Protein AF-A0A2E1V292-F1 (afdb_monomer_lite)

Secondary structure (DSSP, 8-state):
--SHHHHHHHHHHHTSS----S--S--S-HHHHHHHHHHHHHHHHHHHHHHTT-HHHHHHHHHHHHHHHHHHHHHHHHHHHS---S-HHHHHHSEEEETTEEEEHHHHHHHHHS--

pLDDT: mean 70.85, std 15.59, range [40.78, 92.31]

Radius of gyration: 21.97 Å; chains: 1; bounding box: 38×44×69 Å

Foldseek 3Di:
DPVVVVVVVVVVVVVPPPPPPPPPPVLQQLVLLVVLVVVVVVVLVVQCVVCVVPPVSNVVSVVVVVVVCVVSVVSNVVNVPRPDDDDPVCSQQDFDQDPVGTDGSVVVSCVSPDDD

Structure (mmCIF, N/CA/C/O backbone):
data_AF-A0A2E1V292-F1
#
_entry.id   AF-A0A2E1V292-F1
#
loop_
_atom_site.group_PDB
_atom_site.id
_atom_site.type_symbol
_atom_site.label_atom_id
_atom_site.label_alt_id
_atom_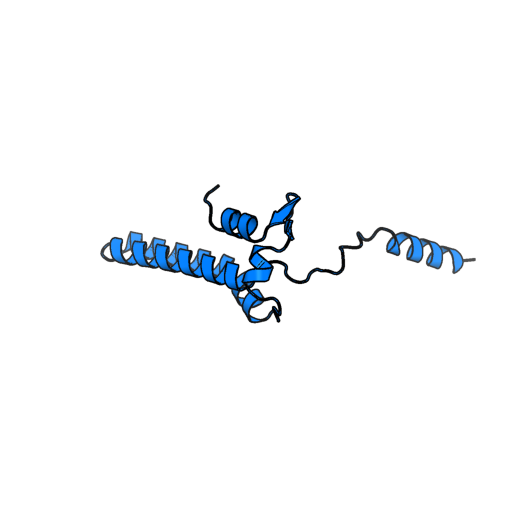site.label_comp_id
_atom_site.label_asym_id
_atom_site.label_entity_id
_atom_site.label_seq_id
_atom_site.pdbx_PDB_ins_code
_atom_site.Cartn_x
_atom_site.Cartn_y
_atom_site.Cartn_z
_atom_site.occupancy
_atom_site.B_iso_or_equiv
_atom_site.auth_seq_id
_atom_site.auth_comp_id
_atom_site.auth_asym_id
_atom_site.auth_atom_id
_atom_site.pdbx_PDB_model_num
ATOM 1 N N . MET A 1 1 ? 4.015 32.864 -51.252 1.00 48.84 1 MET A N 1
ATOM 2 C CA . MET A 1 1 ? 4.832 33.190 -50.058 1.00 48.84 1 MET A CA 1
ATOM 3 C C . MET A 1 1 ? 4.089 32.946 -48.726 1.00 48.84 1 MET A C 1
ATOM 5 O O . MET A 1 1 ? 4.303 33.666 -47.767 1.00 48.84 1 MET A O 1
ATOM 9 N N . LYS A 1 2 ? 3.207 31.932 -48.635 1.00 44.62 2 LYS A N 1
ATOM 10 C CA . LYS A 1 2 ? 2.476 31.558 -47.396 1.00 44.62 2 LYS A CA 1
ATOM 11 C C . LYS A 1 2 ? 2.778 30.127 -46.917 1.00 44.62 2 LYS A C 1
ATOM 13 O O . LYS A 1 2 ? 2.414 29.770 -45.806 1.00 44.62 2 LYS A O 1
ATOM 18 N N . TYR A 1 3 ? 3.460 29.329 -47.743 1.00 40.78 3 TYR A N 1
ATOM 19 C CA . TYR A 1 3 ? 3.742 27.917 -47.471 1.00 40.78 3 TYR A CA 1
ATOM 20 C C . TYR A 1 3 ? 5.040 27.707 -46.670 1.00 40.78 3 TYR A C 1
ATOM 22 O O . TYR A 1 3 ? 5.058 26.882 -45.768 1.00 40.78 3 TYR A O 1
ATOM 30 N N . ILE A 1 4 ? 6.073 28.534 -46.884 1.00 50.31 4 ILE A N 1
ATOM 31 C CA . ILE A 1 4 ? 7.367 28.420 -46.176 1.00 50.31 4 ILE A CA 1
ATOM 32 C C . ILE A 1 4 ? 7.254 28.783 -44.679 1.00 50.31 4 ILE A C 1
ATOM 34 O O . ILE A 1 4 ? 7.930 28.198 -43.840 1.00 50.31 4 ILE A O 1
ATOM 38 N N . LEU A 1 5 ? 6.356 29.710 -44.314 1.00 52.00 5 LEU A N 1
ATOM 39 C CA . LEU A 1 5 ? 6.150 30.104 -42.911 1.00 52.00 5 LEU A CA 1
ATOM 40 C C . LEU A 1 5 ? 5.373 29.058 -42.100 1.00 52.00 5 LEU A C 1
ATOM 42 O O . LEU A 1 5 ? 5.539 28.983 -40.887 1.00 52.00 5 LEU A O 1
ATOM 46 N N . LYS A 1 6 ? 4.544 28.233 -42.751 1.00 48.22 6 LYS A N 1
ATOM 47 C CA . LYS A 1 6 ? 3.789 27.178 -42.063 1.00 48.22 6 LYS A CA 1
ATOM 48 C C . LYS A 1 6 ? 4.700 26.001 -41.703 1.00 48.22 6 LYS A C 1
ATOM 50 O O . LYS A 1 6 ? 4.578 25.455 -40.613 1.00 48.22 6 LYS A O 1
ATOM 55 N N . GLU A 1 7 ? 5.655 25.686 -42.575 1.00 48.97 7 GLU A N 1
ATOM 56 C CA . GLU A 1 7 ? 6.672 24.646 -42.366 1.00 48.97 7 GLU A CA 1
ATOM 57 C C . GLU A 1 7 ? 7.643 25.025 -41.234 1.00 48.97 7 GLU A C 1
ATOM 59 O O . GLU A 1 7 ? 7.924 24.203 -40.366 1.00 48.97 7 GLU A O 1
ATOM 64 N N . GLY A 1 8 ? 8.086 26.289 -41.174 1.00 49.81 8 GLY A N 1
ATOM 65 C CA . GLY A 1 8 ? 8.991 26.775 -40.123 1.00 49.81 8 GLY A CA 1
ATOM 66 C C . GLY A 1 8 ? 8.363 26.809 -38.724 1.00 49.81 8 GLY A C 1
ATOM 67 O O . GLY A 1 8 ? 9.021 26.463 -37.745 1.00 49.81 8 GLY A O 1
ATOM 68 N N . VAL A 1 9 ? 7.073 27.151 -38.619 1.00 53.44 9 VAL A N 1
ATOM 69 C CA . VAL A 1 9 ? 6.339 27.124 -37.340 1.00 53.44 9 VAL A CA 1
ATOM 70 C C . VAL A 1 9 ? 6.020 25.684 -36.917 1.00 53.44 9 VAL A C 1
ATOM 72 O O . VAL A 1 9 ? 6.179 25.344 -35.749 1.00 53.44 9 VAL A O 1
ATOM 75 N N . MET A 1 10 ? 5.669 24.801 -37.860 1.00 50.34 10 MET A N 1
ATOM 76 C CA . MET A 1 10 ? 5.4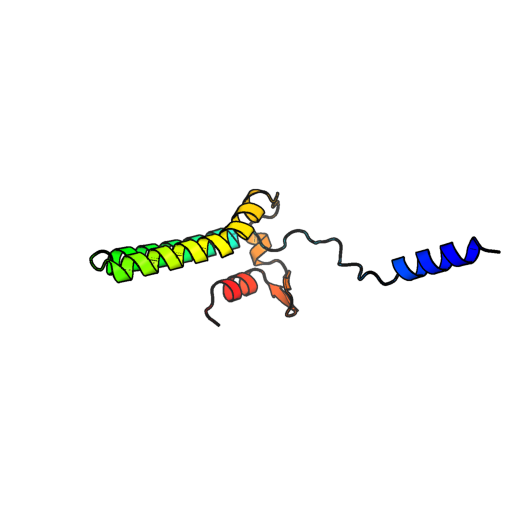42 23.373 -37.585 1.00 50.34 10 MET A CA 1
ATOM 77 C C . MET A 1 10 ? 6.736 22.639 -37.188 1.00 50.34 10 MET A C 1
ATOM 79 O O . MET A 1 10 ? 6.692 21.738 -36.351 1.00 50.34 10 MET A O 1
ATOM 83 N N . ALA A 1 11 ? 7.891 23.040 -37.731 1.00 51.00 11 ALA A N 1
ATOM 84 C CA . ALA A 1 11 ? 9.200 22.520 -37.336 1.00 51.00 11 ALA A CA 1
ATOM 85 C C . ALA A 1 11 ? 9.640 23.033 -35.952 1.00 51.00 11 ALA A C 1
ATOM 87 O O . ALA A 1 11 ? 10.157 22.259 -35.147 1.00 51.00 11 ALA A O 1
ATOM 88 N N . ALA A 1 12 ? 9.384 24.308 -35.640 1.00 49.91 12 ALA A N 1
ATOM 89 C CA . ALA A 1 12 ? 9.720 24.901 -34.344 1.00 49.91 12 ALA A CA 1
ATOM 90 C C . ALA A 1 12 ? 8.855 24.354 -33.193 1.00 49.91 12 ALA A C 1
ATOM 92 O O . ALA A 1 12 ? 9.364 24.116 -32.101 1.00 49.91 12 ALA A O 1
ATOM 93 N N . THR A 1 13 ? 7.569 24.068 -33.431 1.00 50.88 13 THR A N 1
ATOM 94 C CA . THR A 1 13 ? 6.697 23.442 -32.419 1.00 50.88 13 THR A CA 1
ATOM 95 C C . THR A 1 13 ? 7.073 21.980 -32.151 1.00 50.88 13 THR A C 1
ATOM 97 O O . THR A 1 13 ? 6.956 21.514 -31.018 1.00 50.88 13 THR A O 1
ATOM 100 N N . LYS A 1 14 ? 7.601 21.260 -33.152 1.00 50.28 14 LYS A N 1
ATOM 101 C CA . LYS A 1 14 ? 8.084 19.881 -32.972 1.00 50.28 14 LYS A CA 1
ATOM 102 C C . LYS A 1 14 ? 9.385 19.781 -32.166 1.00 50.28 14 LYS A C 1
ATOM 104 O O . LYS A 1 14 ? 9.662 18.715 -31.629 1.00 50.28 14 LYS A O 1
ATOM 109 N N . MET A 1 15 ? 10.161 20.865 -32.066 1.00 45.41 15 MET A N 1
ATOM 110 C CA . MET A 1 15 ? 11.443 20.897 -31.345 1.00 45.41 15 MET A CA 1
ATOM 111 C C . MET A 1 15 ? 11.334 21.257 -29.858 1.00 45.41 15 MET A C 1
ATOM 113 O O . MET A 1 15 ? 12.327 21.126 -29.151 1.00 45.41 15 MET A O 1
ATOM 117 N N . ASN A 1 16 ? 10.164 21.688 -29.372 1.00 48.31 16 ASN A N 1
ATOM 118 C CA . ASN A 1 16 ? 9.986 22.091 -27.968 1.00 48.31 16 ASN A CA 1
ATOM 119 C C . ASN A 1 16 ? 8.857 21.344 -27.245 1.00 48.31 16 ASN A C 1
ATOM 121 O O . ASN A 1 16 ? 8.380 21.769 -26.195 1.00 48.31 16 ASN A O 1
ATOM 125 N N . SER A 1 17 ? 8.418 20.215 -27.801 1.00 44.91 17 SER A N 1
ATOM 126 C CA . SER A 1 17 ? 7.800 19.202 -26.953 1.00 44.91 17 SER A CA 1
ATOM 127 C C . SER A 1 17 ? 8.952 18.550 -26.195 1.00 44.91 17 SER A C 1
ATOM 129 O O . SER A 1 17 ? 9.869 18.073 -26.870 1.00 44.91 17 SER A O 1
ATOM 131 N N . PRO A 1 18 ? 8.977 18.537 -24.848 1.00 43.06 18 PRO A N 1
ATOM 132 C CA . PRO A 1 18 ? 9.932 17.696 -24.149 1.00 43.06 18 PRO A CA 1
ATOM 133 C C . PRO A 1 18 ? 9.761 16.293 -24.727 1.00 43.06 18 PRO A C 1
ATOM 135 O O . PRO A 1 18 ? 8.679 15.708 -24.643 1.00 43.06 18 PRO A O 1
ATOM 138 N N . VAL A 1 19 ? 10.800 15.796 -25.402 1.00 49.75 19 VAL A N 1
ATOM 139 C CA . VAL A 1 19 ? 10.896 14.391 -25.782 1.00 49.75 19 VAL A CA 1
ATOM 140 C C . VAL A 1 19 ? 11.004 13.668 -24.452 1.00 49.75 19 VAL A C 1
ATOM 142 O O . VAL A 1 19 ? 12.095 13.467 -23.926 1.00 49.75 19 VAL A O 1
ATOM 145 N N . LEU A 1 20 ? 9.853 13.378 -23.845 1.00 46.66 20 LEU A N 1
ATOM 146 C CA . LEU A 1 20 ? 9.790 12.477 -22.717 1.00 46.66 20 LEU A CA 1
ATOM 147 C C . LEU A 1 20 ? 10.413 11.185 -23.243 1.00 46.66 20 LEU A C 1
ATOM 149 O O . LEU A 1 20 ? 9.935 10.681 -24.268 1.00 46.66 20 LEU A O 1
ATOM 153 N N . PRO A 1 21 ? 11.521 10.702 -22.652 1.00 42.66 21 PRO A N 1
ATOM 154 C CA . PRO A 1 21 ? 12.158 9.490 -23.124 1.00 42.66 21 PRO A CA 1
ATOM 155 C C . PRO A 1 21 ? 11.077 8.423 -23.255 1.00 42.66 21 PRO A C 1
ATOM 157 O O . PRO A 1 21 ? 10.325 8.154 -22.320 1.00 42.66 21 PRO A O 1
ATOM 160 N N . GLN A 1 22 ? 10.979 7.856 -24.456 1.00 44.59 22 GLN A N 1
ATOM 161 C CA . GLN A 1 22 ? 9.963 6.901 -24.901 1.00 44.59 22 GLN A CA 1
ATOM 162 C C . GLN A 1 22 ? 10.124 5.522 -24.224 1.00 44.59 22 GLN A C 1
ATOM 164 O O . GLN A 1 22 ? 9.821 4.477 -24.792 1.00 44.59 22 GLN A O 1
ATOM 169 N N . ASN A 1 23 ? 10.617 5.527 -22.988 1.00 42.41 23 ASN A N 1
ATOM 170 C CA . ASN A 1 23 ? 10.684 4.420 -22.063 1.00 42.41 23 ASN A CA 1
ATOM 171 C C . ASN A 1 23 ? 9.812 4.735 -20.839 1.00 42.41 23 ASN A C 1
ATOM 173 O O . ASN A 1 23 ? 10.222 4.536 -19.706 1.00 42.41 23 ASN A O 1
ATOM 177 N N . GLN A 1 24 ? 8.566 5.159 -21.062 1.00 41.84 24 GLN A N 1
ATOM 178 C CA . GLN A 1 24 ? 7.483 4.828 -20.133 1.00 41.84 24 GLN A CA 1
ATOM 179 C C . GLN A 1 24 ? 7.154 3.325 -20.254 1.00 41.84 24 GLN A C 1
ATOM 181 O O . GLN A 1 24 ? 6.006 2.933 -20.439 1.00 41.84 24 GLN A O 1
ATOM 186 N N . ARG A 1 25 ? 8.159 2.441 -20.171 1.00 44.44 25 ARG A N 1
ATOM 187 C CA . ARG A 1 25 ? 7.887 1.129 -19.589 1.00 44.44 25 ARG A CA 1
ATOM 188 C C . ARG A 1 25 ? 7.655 1.441 -18.130 1.00 44.44 25 ARG A C 1
ATOM 190 O O . ARG A 1 25 ? 8.516 2.054 -17.515 1.00 44.44 25 ARG A O 1
ATOM 197 N N . THR A 1 26 ? 6.486 1.101 -17.609 1.00 49.44 26 THR A N 1
ATOM 198 C CA . THR A 1 26 ? 6.186 1.181 -16.182 1.00 49.44 26 THR A CA 1
ATOM 199 C C . THR A 1 26 ? 7.372 0.592 -15.418 1.00 49.44 26 THR A C 1
ATOM 201 O O . THR A 1 26 ? 7.539 -0.622 -15.410 1.00 49.44 26 THR A O 1
ATOM 204 N N . ASP A 1 27 ? 8.253 1.430 -14.863 1.00 58.41 27 ASP A N 1
ATOM 205 C CA . ASP A 1 27 ? 9.475 0.943 -14.204 1.00 58.41 27 ASP A CA 1
ATOM 206 C C . ASP A 1 27 ? 9.123 0.219 -12.904 1.00 58.41 27 ASP A C 1
ATOM 208 O O . ASP A 1 27 ? 9.863 -0.641 -12.433 1.00 58.41 27 ASP A O 1
ATOM 212 N N . VAL A 1 28 ? 7.945 0.520 -12.354 1.00 61.78 28 VAL A N 1
ATOM 213 C CA . VAL A 1 28 ? 7.438 -0.085 -11.132 1.00 61.78 28 VAL A CA 1
ATOM 214 C C . VAL A 1 28 ? 6.841 -1.458 -11.424 1.00 61.78 28 VAL A C 1
ATOM 216 O O . VAL A 1 28 ? 5.800 -1.584 -12.068 1.00 61.78 28 VAL A O 1
ATOM 219 N N . HIS A 1 29 ? 7.490 -2.499 -10.906 1.00 67.81 29 HIS A N 1
ATOM 220 C CA . HIS A 1 29 ? 7.001 -3.866 -11.006 1.00 67.81 29 HIS A CA 1
ATOM 221 C C . HIS A 1 29 ? 5.632 -3.994 -10.310 1.00 67.81 29 HIS A C 1
ATOM 223 O O . HIS A 1 29 ? 5.494 -3.580 -9.156 1.00 67.81 29 HIS A O 1
ATOM 229 N N . PRO A 1 30 ? 4.624 -4.631 -10.934 1.00 69.75 30 PRO A N 1
ATOM 230 C CA . PRO A 1 30 ? 3.266 -4.762 -10.383 1.00 69.75 30 PRO A CA 1
ATOM 231 C C . PRO A 1 30 ? 3.234 -5.449 -9.004 1.00 69.75 30 PRO A C 1
ATOM 233 O O . PRO A 1 30 ? 2.395 -5.162 -8.153 1.00 69.75 30 PRO A O 1
ATOM 236 N N . GLY A 1 31 ? 4.206 -6.326 -8.750 1.00 73.81 31 GLY A N 1
ATOM 237 C CA . GLY A 1 31 ? 4.487 -6.910 -7.432 1.00 73.81 31 GLY A CA 1
ATOM 238 C C . GLY A 1 31 ? 4.694 -5.895 -6.294 1.00 73.81 31 GLY A C 1
ATOM 239 O O . GLY A 1 31 ? 4.270 -6.172 -5.179 1.00 73.81 31 GLY A O 1
ATOM 240 N N . ALA A 1 32 ? 5.254 -4.709 -6.555 1.00 72.75 32 ALA A N 1
ATOM 241 C CA . ALA A 1 32 ? 5.452 -3.670 -5.543 1.00 72.75 32 ALA A CA 1
ATOM 242 C C . ALA A 1 32 ? 4.111 -3.163 -5.000 1.00 72.75 32 ALA A C 1
ATOM 244 O O . ALA A 1 32 ? 3.899 -3.107 -3.789 1.00 72.75 32 ALA A O 1
ATOM 245 N N . PHE A 1 33 ? 3.167 -2.901 -5.906 1.00 76.81 33 PHE A N 1
ATOM 246 C CA . PHE A 1 33 ? 1.808 -2.503 -5.552 1.00 76.81 33 PHE A CA 1
ATOM 247 C C . PHE A 1 33 ? 1.045 -3.618 -4.838 1.00 76.81 33 PHE A C 1
ATOM 249 O O . PHE A 1 33 ? 0.292 -3.338 -3.911 1.00 76.81 33 PHE A O 1
ATOM 256 N N . ARG A 1 34 ? 1.266 -4.887 -5.213 1.00 78.88 34 ARG A N 1
ATOM 257 C CA . ARG A 1 34 ? 0.670 -6.034 -4.506 1.00 78.88 34 ARG A CA 1
ATOM 258 C C . ARG A 1 34 ? 1.177 -6.156 -3.071 1.00 78.88 34 ARG A C 1
ATOM 260 O O . ARG A 1 34 ? 0.371 -6.399 -2.180 1.00 78.88 34 ARG A O 1
ATOM 267 N N . VAL A 1 35 ? 2.478 -5.971 -2.841 1.00 81.50 35 VAL A N 1
ATOM 268 C CA . VAL A 1 35 ? 3.059 -5.986 -1.488 1.00 81.50 35 VAL A CA 1
ATOM 269 C C . VAL A 1 35 ? 2.475 -4.851 -0.651 1.00 81.50 35 VAL A C 1
ATOM 271 O O . VAL A 1 35 ? 1.986 -5.100 0.447 1.00 81.50 35 VAL A O 1
ATOM 274 N N . PHE A 1 36 ? 2.445 -3.632 -1.192 1.00 81.38 36 PHE A N 1
ATOM 275 C CA . PHE A 1 36 ? 1.860 -2.482 -0.505 1.00 81.38 36 PHE A CA 1
ATOM 276 C C . PHE A 1 36 ? 0.375 -2.702 -0.171 1.00 81.38 36 PHE A C 1
ATOM 278 O O . PHE A 1 36 ? -0.044 -2.523 0.972 1.00 81.38 36 PHE A O 1
ATOM 285 N N . ALA A 1 37 ? -0.418 -3.163 -1.143 1.00 84.25 37 ALA A N 1
ATOM 286 C CA . ALA A 1 37 ? -1.831 -3.469 -0.941 1.00 84.25 37 ALA A CA 1
ATOM 287 C C . ALA A 1 37 ? -2.044 -4.5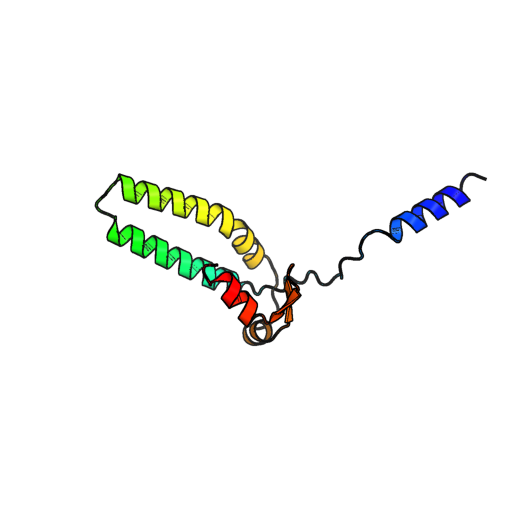86 0.094 1.00 84.25 37 ALA A C 1
ATOM 289 O O . ALA A 1 37 ? -2.972 -4.507 0.895 1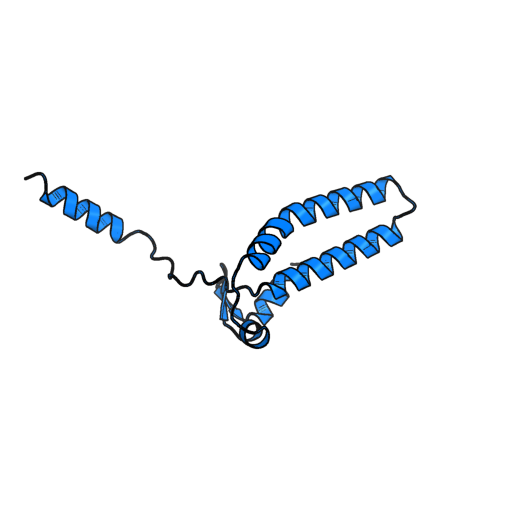.00 84.25 37 ALA A O 1
ATOM 290 N N . GLY A 1 38 ? -1.169 -5.596 0.115 1.00 86.12 38 GLY A N 1
ATOM 291 C CA . GLY A 1 38 ? -1.185 -6.657 1.119 1.00 86.12 38 GLY A CA 1
ATOM 292 C C . GLY A 1 38 ? -0.927 -6.134 2.534 1.00 86.12 38 GLY A C 1
ATOM 293 O O . GLY A 1 38 ? -1.665 -6.482 3.453 1.00 86.12 38 GLY A O 1
ATOM 294 N N . ILE A 1 39 ? 0.063 -5.251 2.707 1.00 86.75 39 ILE A N 1
ATOM 295 C CA . ILE A 1 39 ? 0.356 -4.607 3.999 1.00 86.75 39 ILE A CA 1
ATOM 296 C C . ILE A 1 39 ? -0.832 -3.748 4.450 1.00 86.75 39 ILE A C 1
ATOM 298 O O . ILE A 1 39 ? -1.267 -3.850 5.598 1.00 86.75 39 ILE A O 1
ATOM 302 N N . PHE A 1 40 ? -1.408 -2.954 3.543 1.00 86.56 40 PHE A N 1
ATOM 303 C CA . PHE A 1 40 ? -2.593 -2.147 3.832 1.00 86.56 40 PHE A CA 1
ATOM 304 C C . PHE A 1 40 ? -3.790 -3.011 4.263 1.00 86.56 40 PHE A C 1
ATOM 306 O O . PHE A 1 40 ? -4.430 -2.728 5.277 1.00 86.56 40 PHE A O 1
ATOM 313 N N . ALA A 1 41 ? -4.066 -4.098 3.538 1.00 88.00 41 ALA A N 1
ATOM 314 C CA . ALA A 1 41 ? -5.146 -5.024 3.866 1.00 88.00 41 ALA A CA 1
ATOM 315 C C . ALA A 1 41 ? -4.928 -5.711 5.224 1.00 88.00 41 ALA A C 1
ATOM 317 O O . ALA A 1 41 ? -5.873 -5.838 6.005 1.00 88.00 41 ALA A O 1
ATOM 318 N N . ALA A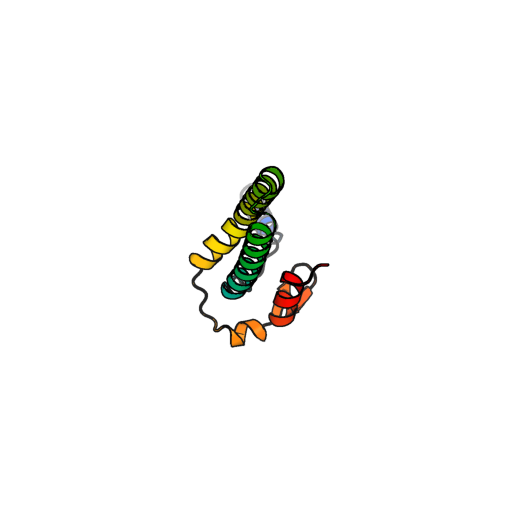 1 42 ? -3.690 -6.104 5.541 1.00 90.62 42 ALA A N 1
ATOM 319 C CA . ALA A 1 42 ? -3.342 -6.670 6.841 1.00 90.62 42 ALA A CA 1
ATOM 320 C C . ALA A 1 42 ? -3.583 -5.664 7.979 1.00 90.62 42 ALA A C 1
ATOM 322 O O . ALA A 1 42 ? -4.183 -6.017 8.995 1.00 90.62 42 ALA A O 1
ATOM 323 N N . MET A 1 43 ? -3.200 -4.398 7.785 1.00 89.75 43 MET A N 1
ATOM 324 C CA . MET A 1 43 ? -3.441 -3.325 8.752 1.00 89.75 43 MET A CA 1
ATOM 325 C C . MET A 1 43 ? -4.940 -3.074 8.975 1.00 89.75 43 MET A C 1
ATOM 327 O O . MET A 1 43 ? -5.386 -3.033 10.120 1.00 89.75 43 MET A O 1
ATOM 331 N N . MET A 1 44 ? -5.734 -2.965 7.903 1.00 90.50 44 MET A N 1
ATOM 332 C CA . MET A 1 44 ? -7.192 -2.799 8.012 1.00 90.50 44 MET A CA 1
ATOM 333 C C . MET A 1 44 ? -7.852 -3.999 8.699 1.00 90.50 44 MET A C 1
ATOM 335 O O . MET A 1 44 ? -8.734 -3.818 9.535 1.00 90.50 44 MET A O 1
ATOM 339 N N . THR A 1 45 ? -7.392 -5.219 8.407 1.00 91.19 45 THR A N 1
ATOM 340 C CA . THR A 1 45 ? -7.891 -6.444 9.052 1.00 91.19 45 THR A CA 1
ATOM 341 C C . THR A 1 45 ? -7.592 -6.442 10.550 1.00 91.19 45 THR A C 1
ATOM 343 O O . THR A 1 45 ? -8.473 -6.749 11.350 1.00 91.19 45 THR A O 1
ATOM 346 N N . ALA A 1 46 ? -6.380 -6.050 10.952 1.00 90.31 46 ALA A N 1
ATOM 347 C CA . ALA A 1 46 ? -6.016 -5.937 12.361 1.00 90.31 46 ALA A CA 1
ATOM 348 C C . ALA A 1 46 ? -6.876 -4.890 13.087 1.00 90.31 46 ALA A C 1
ATOM 350 O O . ALA A 1 46 ? -7.416 -5.179 14.153 1.00 90.31 46 ALA A O 1
ATOM 351 N N . LEU A 1 47 ? -7.071 -3.709 12.489 1.00 88.19 47 LEU A N 1
ATOM 352 C CA . LEU A 1 47 ? -7.949 -2.674 13.046 1.00 88.19 47 LEU A CA 1
ATOM 353 C C . LEU A 1 47 ? -9.387 -3.173 13.181 1.00 88.19 47 LEU A C 1
ATOM 355 O O . LEU A 1 47 ? -10.027 -2.946 14.202 1.00 88.19 47 LEU A O 1
ATOM 359 N N . PHE A 1 48 ? -9.882 -3.896 12.184 1.00 90.06 48 PHE A N 1
ATOM 360 C CA . PHE A 1 48 ? -11.226 -4.447 12.222 1.00 90.06 48 PHE A CA 1
ATOM 361 C C . PHE A 1 48 ? -11.402 -5.490 13.329 1.00 90.06 48 PHE A C 1
ATOM 363 O O . PHE A 1 48 ? -12.399 -5.447 14.040 1.00 90.06 48 PHE A O 1
ATOM 370 N N . LEU A 1 49 ? -10.423 -6.380 13.528 1.00 90.50 49 LEU A N 1
ATOM 371 C CA . LEU A 1 49 ? -10.443 -7.362 14.617 1.00 90.50 49 LEU A CA 1
ATOM 372 C C . LEU A 1 49 ? -10.399 -6.701 15.999 1.00 90.50 49 LEU A C 1
ATOM 374 O O . LEU A 1 49 ? -11.104 -7.135 16.905 1.00 90.50 49 LEU A O 1
ATOM 378 N N . VAL A 1 50 ? -9.594 -5.649 16.158 1.00 90.25 50 VAL A N 1
ATOM 379 C CA . VAL A 1 50 ? -9.470 -4.914 17.427 1.00 90.25 50 VAL A CA 1
ATOM 380 C C . VAL A 1 50 ? -10.746 -4.135 17.744 1.00 90.25 50 VAL A C 1
ATOM 382 O O . VAL A 1 50 ? -11.207 -4.135 18.883 1.00 90.25 50 VAL A O 1
ATOM 385 N N . PHE A 1 51 ? -11.330 -3.481 16.742 1.00 89.44 51 PHE A N 1
ATOM 386 C CA . PHE A 1 51 ? -12.445 -2.556 16.927 1.00 89.44 51 PHE A CA 1
ATOM 387 C C . PHE A 1 51 ? -13.815 -3.139 16.577 1.00 89.44 51 PHE A C 1
ATOM 389 O O . PHE A 1 51 ? -14.790 -2.395 16.547 1.00 89.44 51 PHE A O 1
ATOM 396 N N . TRP A 1 52 ? -13.925 -4.453 16.364 1.00 87.62 52 TRP A N 1
ATOM 397 C CA . TRP A 1 52 ? -15.162 -5.092 15.901 1.00 87.62 52 TRP A CA 1
ATOM 398 C C . TRP A 1 52 ? -16.391 -4.762 16.764 1.00 87.62 52 TRP A C 1
ATOM 400 O O . TRP A 1 52 ? -17.505 -4.622 16.259 1.00 87.62 52 TRP A O 1
ATOM 410 N N . SER A 1 53 ? -16.198 -4.633 18.077 1.00 86.75 53 SER A N 1
ATOM 411 C CA . SER A 1 53 ? -17.281 -4.386 19.035 1.00 86.75 53 SER A CA 1
ATOM 412 C C . SER A 1 53 ? -17.805 -2.944 19.028 1.00 86.75 53 SER A C 1
ATOM 414 O O . SER A 1 53 ? -18.908 -2.703 19.520 1.00 86.75 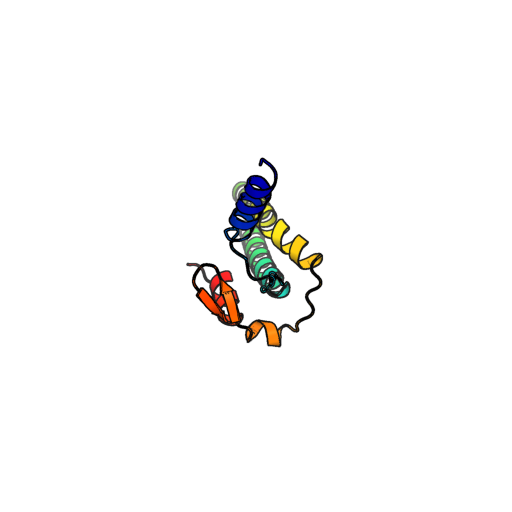53 SER A O 1
ATOM 416 N N . ASP A 1 54 ? -17.053 -1.985 18.478 1.00 92.31 54 ASP A N 1
ATOM 417 C CA . ASP A 1 54 ? -17.439 -0.574 18.418 1.00 92.31 54 ASP A CA 1
ATOM 418 C C . ASP A 1 54 ? -17.918 -0.203 17.008 1.00 92.31 54 ASP A C 1
ATOM 420 O O . ASP A 1 54 ? -17.154 -0.142 16.043 1.00 92.31 54 ASP A O 1
ATOM 424 N N . LYS A 1 55 ? -19.214 0.106 16.894 1.00 86.62 55 LYS A N 1
ATOM 425 C CA . LYS A 1 55 ? -19.859 0.453 15.620 1.00 86.62 55 LYS A CA 1
ATOM 426 C C . LYS A 1 55 ? -19.277 1.715 14.976 1.00 86.62 55 LYS A C 1
ATOM 428 O O . LYS A 1 55 ? -19.221 1.785 13.749 1.00 86.62 55 LYS A O 1
ATOM 433 N N . ALA A 1 56 ? -18.863 2.704 15.768 1.00 88.44 56 ALA A N 1
ATOM 434 C CA . ALA A 1 56 ? -18.282 3.937 15.246 1.00 88.44 56 ALA A CA 1
ATOM 435 C C . ALA A 1 56 ? -16.872 3.681 14.698 1.00 88.44 56 ALA A C 1
ATOM 437 O O . ALA A 1 56 ? -16.532 4.142 13.607 1.00 88.44 56 ALA A O 1
ATOM 438 N N . ALA A 1 57 ? -16.077 2.882 15.410 1.00 87.62 57 ALA A N 1
ATOM 439 C CA . ALA A 1 57 ? -14.740 2.509 14.967 1.00 87.62 57 ALA A CA 1
ATOM 440 C C . ALA A 1 57 ? -14.773 1.608 13.718 1.00 87.62 57 ALA A C 1
ATOM 442 O O . ALA A 1 57 ? -14.024 1.846 12.770 1.00 87.62 57 ALA A O 1
ATOM 443 N N . VAL A 1 58 ? -15.701 0.646 13.646 1.00 90.06 58 VAL A N 1
ATOM 444 C CA . VAL A 1 58 ? -15.924 -0.169 12.437 1.00 90.06 58 VAL A CA 1
ATOM 445 C C . VAL A 1 58 ? -16.289 0.700 11.231 1.00 90.06 58 VAL A C 1
ATOM 447 O O . VAL A 1 58 ? -15.744 0.493 10.145 1.00 90.06 58 VAL A O 1
ATOM 450 N N . ALA A 1 59 ? -17.160 1.700 11.403 1.00 89.69 59 ALA A N 1
ATOM 451 C CA . ALA A 1 59 ? -17.508 2.622 10.322 1.00 89.69 59 ALA A CA 1
ATOM 452 C C . ALA A 1 59 ? -16.276 3.384 9.803 1.00 89.69 59 ALA A C 1
ATOM 454 O O . ALA A 1 59 ? -16.092 3.506 8.592 1.00 89.69 59 ALA A O 1
ATOM 455 N N . MET A 1 60 ? -15.391 3.830 10.698 1.00 91.12 60 MET A N 1
ATOM 456 C CA . MET A 1 60 ? -14.142 4.500 10.320 1.00 91.12 60 MET A CA 1
ATOM 457 C C . MET A 1 60 ? -13.173 3.575 9.578 1.00 91.12 60 MET A C 1
ATOM 459 O O . MET A 1 60 ? -12.566 4.001 8.593 1.00 91.12 60 MET A O 1
ATOM 463 N N . VAL A 1 61 ? -13.058 2.306 9.984 1.00 90.62 61 VAL A N 1
ATOM 464 C CA . VAL A 1 61 ? -12.270 1.299 9.250 1.00 90.62 61 VAL A CA 1
ATOM 465 C C . VAL A 1 61 ? -12.837 1.094 7.845 1.00 90.62 61 VAL A C 1
ATOM 467 O O . VAL A 1 61 ? -12.078 1.027 6.877 1.00 90.62 61 VAL A O 1
ATOM 470 N N . PHE A 1 62 ? -14.163 1.071 7.702 1.00 90.25 62 PHE A N 1
ATOM 471 C CA . PHE A 1 62 ? -14.820 0.921 6.404 1.00 90.25 62 PHE A CA 1
ATOM 472 C C . PHE A 1 62 ? -14.568 2.122 5.485 1.00 90.25 62 PHE A C 1
ATOM 474 O O . PHE A 1 62 ? -14.194 1.948 4.326 1.00 90.25 62 PHE A O 1
ATOM 481 N N . ILE A 1 63 ? -14.700 3.343 6.013 1.00 92.19 63 ILE A N 1
ATOM 482 C CA . ILE A 1 63 ? -14.403 4.582 5.281 1.00 92.19 63 ILE A CA 1
ATOM 483 C C . ILE A 1 63 ? -12.927 4.604 4.862 1.00 92.19 63 ILE A C 1
ATOM 485 O O . ILE A 1 63 ? -12.620 4.843 3.696 1.00 92.19 63 ILE A O 1
ATOM 489 N N . SER A 1 64 ? -12.015 4.281 5.781 1.00 90.81 64 SER A N 1
ATOM 490 C CA . SER A 1 64 ? -10.571 4.223 5.513 1.00 90.81 64 SER A CA 1
ATOM 491 C C . SER A 1 64 ? -10.232 3.192 4.436 1.00 90.81 64 SER A C 1
ATOM 493 O O . SER A 1 64 ? -9.436 3.465 3.539 1.00 90.81 64 SER A O 1
ATOM 495 N N . THR A 1 65 ? -10.886 2.029 4.473 1.00 89.94 65 THR A N 1
ATOM 496 C CA . THR A 1 65 ? -10.732 0.978 3.460 1.00 89.94 65 THR A CA 1
ATOM 497 C C . THR A 1 65 ? -11.248 1.440 2.098 1.00 89.94 65 THR A C 1
ATOM 499 O O . THR A 1 65 ? -10.575 1.224 1.093 1.00 89.94 65 THR A O 1
ATOM 502 N N . ALA A 1 66 ? -12.396 2.122 2.045 1.00 89.31 66 ALA A N 1
ATOM 503 C CA . ALA A 1 66 ? -12.947 2.663 0.804 1.00 89.31 66 ALA A CA 1
ATOM 504 C C . ALA A 1 66 ? -12.019 3.714 0.170 1.00 89.31 66 ALA A C 1
ATOM 506 O O . ALA A 1 66 ? -11.742 3.644 -1.028 1.00 89.31 66 ALA A O 1
ATOM 507 N N . TYR A 1 67 ? -11.472 4.635 0.970 1.00 87.94 67 TYR A N 1
ATOM 508 C CA . TYR A 1 67 ? -10.457 5.582 0.496 1.00 87.94 67 TYR A CA 1
ATOM 509 C C . TYR A 1 67 ? -9.189 4.866 0.027 1.00 87.94 67 TYR A C 1
ATOM 511 O O . TYR A 1 67 ? -8.684 5.165 -1.054 1.00 87.94 67 TYR A O 1
ATOM 519 N N . GLY A 1 68 ? -8.710 3.879 0.789 1.00 85.12 68 GLY A N 1
ATOM 520 C CA . GLY A 1 68 ? -7.573 3.050 0.397 1.00 85.12 68 GLY A CA 1
ATOM 521 C C . GLY A 1 68 ? -7.789 2.387 -0.962 1.00 85.12 68 GLY A C 1
ATOM 522 O O . GLY A 1 68 ? -6.929 2.476 -1.831 1.00 85.12 68 GLY A O 1
ATOM 523 N N . LEU A 1 69 ? -8.967 1.804 -1.195 1.00 86.38 69 LEU A N 1
ATOM 524 C CA . LEU A 1 69 ? -9.333 1.201 -2.478 1.00 86.38 69 LEU A CA 1
ATOM 525 C C . LEU A 1 69 ? -9.444 2.223 -3.612 1.00 86.38 69 LEU A C 1
ATOM 527 O O . LEU A 1 69 ? -9.060 1.906 -4.733 1.00 86.38 69 LEU A O 1
ATOM 531 N N . MET A 1 70 ? -9.923 3.440 -3.354 1.00 85.25 70 MET A N 1
ATOM 532 C CA . MET A 1 70 ? -9.983 4.491 -4.375 1.00 85.25 70 MET A CA 1
ATOM 533 C C . MET A 1 70 ? -8.582 4.862 -4.882 1.00 85.25 70 MET A C 1
ATOM 535 O O . MET A 1 70 ? -8.363 4.964 -6.089 1.00 85.25 70 MET A O 1
ATOM 539 N N . TYR A 1 71 ? -7.623 5.018 -3.966 1.00 79.31 71 TYR A N 1
ATOM 540 C CA . TYR A 1 71 ? -6.248 5.389 -4.307 1.00 79.31 71 TYR A CA 1
ATOM 541 C C . TYR A 1 71 ? -5.414 4.210 -4.820 1.00 79.31 71 TYR A C 1
ATOM 543 O O . TYR A 1 71 ? -4.576 4.389 -5.702 1.00 79.31 71 TYR A O 1
ATOM 551 N N . LEU A 1 72 ? -5.651 3.001 -4.308 1.00 80.81 72 LEU A N 1
ATOM 552 C CA . LEU A 1 72 ? -4.910 1.800 -4.700 1.00 80.81 72 LEU A CA 1
ATOM 553 C C . LEU A 1 72 ? -5.520 1.073 -5.894 1.00 80.81 72 LEU A C 1
ATOM 555 O O . LEU A 1 72 ? -4.807 0.362 -6.596 1.00 80.81 72 LEU A O 1
ATOM 559 N N . GLY A 1 73 ? -6.806 1.270 -6.172 1.00 75.19 73 GLY A N 1
ATOM 560 C CA . GLY A 1 73 ? -7.516 0.603 -7.259 1.00 75.19 73 GLY A CA 1
ATOM 561 C C . GLY A 1 73 ? -6.946 0.953 -8.629 1.00 75.19 73 GLY A C 1
ATOM 562 O O . GLY A 1 73 ? -6.709 0.060 -9.436 1.00 75.19 73 GLY A O 1
ATOM 563 N N . ILE A 1 74 ? -6.645 2.230 -8.874 1.00 76.00 74 ILE A N 1
ATOM 564 C CA . ILE A 1 74 ? -6.073 2.697 -10.146 1.00 76.00 74 ILE A CA 1
ATOM 565 C C . ILE A 1 74 ? -4.718 2.019 -10.446 1.00 76.00 74 ILE A C 1
ATOM 567 O O . ILE A 1 74 ? -4.595 1.401 -11.508 1.00 76.00 74 ILE A O 1
ATOM 571 N N . PRO A 1 75 ? -3.710 2.054 -9.547 1.00 71.00 75 PRO A N 1
ATOM 572 C CA . PRO A 1 75 ? -2.440 1.379 -9.797 1.00 71.00 75 PRO A CA 1
ATOM 573 C C . PRO A 1 75 ? -2.559 -0.150 -9.794 1.00 71.00 75 PRO A C 1
ATOM 575 O O . PRO A 1 75 ? -1.842 -0.788 -10.556 1.00 71.00 75 PRO A O 1
ATOM 578 N N . LEU A 1 76 ? -3.469 -0.758 -9.019 1.00 70.38 76 LEU A N 1
ATOM 579 C CA . LEU A 1 76 ? -3.711 -2.211 -9.052 1.00 70.38 76 LEU A CA 1
ATOM 580 C C . LEU A 1 76 ? -4.298 -2.679 -10.386 1.00 70.38 76 LEU A C 1
ATOM 582 O O . LEU A 1 76 ? -3.850 -3.689 -10.926 1.00 70.38 76 LEU A O 1
ATOM 586 N N . VAL A 1 77 ? -5.276 -1.951 -10.927 1.00 72.69 77 VAL A N 1
ATOM 587 C CA . VAL A 1 77 ? -5.878 -2.260 -12.231 1.00 72.69 77 VAL A CA 1
ATOM 588 C C . VAL A 1 77 ? -4.860 -2.034 -13.348 1.00 72.69 77 VAL A C 1
ATOM 590 O O . VAL A 1 77 ? -4.692 -2.902 -14.201 1.00 72.69 77 VAL A O 1
ATOM 593 N N . GLY A 1 78 ? -4.103 -0.932 -13.302 1.00 68.88 78 GLY A N 1
ATOM 594 C CA . GLY A 1 78 ? -3.003 -0.682 -14.238 1.00 68.88 78 GLY A CA 1
ATOM 595 C C . GLY A 1 78 ? -1.915 -1.760 -14.178 1.00 68.88 78 GLY A C 1
ATOM 596 O O . GLY A 1 78 ? -1.464 -2.242 -15.212 1.00 68.88 78 GLY A O 1
ATOM 597 N N . ALA A 1 79 ? -1.554 -2.211 -12.976 1.00 66.81 79 ALA A N 1
ATOM 598 C CA . ALA A 1 79 ? -0.618 -3.310 -12.745 1.00 66.81 79 ALA A CA 1
ATOM 599 C C . ALA A 1 79 ? -1.136 -4.668 -13.247 1.00 66.81 79 ALA A C 1
ATOM 601 O O . ALA A 1 79 ? -0.336 -5.518 -13.628 1.00 66.81 79 ALA A O 1
ATOM 602 N N . HIS A 1 80 ? -2.452 -4.893 -13.230 1.00 67.00 80 HIS A N 1
ATOM 603 C CA . HIS A 1 80 ? -3.063 -6.129 -13.722 1.00 67.00 80 HIS A CA 1
ATOM 604 C C . HIS A 1 80 ? -3.177 -6.162 -15.255 1.00 67.00 80 HIS A C 1
ATOM 606 O O . HIS A 1 80 ? -3.179 -7.240 -15.846 1.00 67.00 80 HIS A O 1
ATOM 612 N N . LEU A 1 81 ? -3.291 -4.996 -15.893 1.00 66.38 81 LEU A N 1
ATOM 613 C CA . LEU A 1 81 ? -3.402 -4.859 -17.348 1.00 66.38 81 LEU A CA 1
ATOM 614 C C . LEU A 1 81 ? -2.042 -4.682 -18.042 1.00 66.38 81 LEU A C 1
ATOM 616 O O . LEU A 1 81 ? -1.943 -4.894 -19.247 1.00 66.38 81 LEU A O 1
ATOM 620 N N . ALA A 1 82 ? -1.000 -4.285 -17.309 1.00 64.31 82 ALA A N 1
ATOM 621 C CA . ALA A 1 82 ? 0.336 -4.112 -17.860 1.00 64.31 82 ALA A CA 1
ATOM 622 C C . ALA A 1 82 ? 1.031 -5.463 -18.093 1.00 64.31 82 ALA A C 1
ATOM 624 O O . ALA A 1 82 ? 1.235 -6.242 -17.161 1.00 64.31 82 ALA A O 1
ATOM 625 N N . GLU A 1 83 ? 1.488 -5.703 -19.324 1.00 59.25 83 GLU A N 1
ATOM 626 C CA . GLU A 1 83 ? 2.439 -6.775 -19.632 1.00 59.25 83 GLU A CA 1
ATOM 627 C C . GLU A 1 83 ? 3.816 -6.417 -19.052 1.00 59.25 83 GLU A C 1
ATOM 629 O O . GLU A 1 83 ? 4.670 -5.808 -19.702 1.00 59.25 83 GLU A O 1
ATOM 634 N N . TYR A 1 84 ? 4.032 -6.755 -17.781 1.00 64.38 84 TYR A N 1
ATOM 635 C CA . TYR A 1 84 ? 5.328 -6.586 -17.135 1.00 64.38 84 TYR A CA 1
ATOM 636 C C . TYR A 1 84 ? 6.184 -7.836 -17.347 1.00 64.38 84 TYR A C 1
ATOM 638 O O . TYR A 1 84 ? 5.947 -8.875 -16.738 1.00 64.38 84 TYR A O 1
ATOM 646 N N . ASN A 1 85 ? 7.189 -7.724 -18.215 1.00 62.75 85 ASN A N 1
ATOM 647 C CA . ASN A 1 85 ? 7.977 -8.869 -18.678 1.00 62.75 85 ASN A CA 1
ATOM 648 C C . ASN A 1 85 ? 9.358 -9.003 -17.999 1.00 62.75 85 ASN A C 1
ATOM 650 O O . ASN A 1 85 ? 10.191 -9.779 -18.460 1.00 62.75 85 ASN A O 1
ATOM 654 N N . ARG A 1 86 ? 9.645 -8.223 -16.941 1.00 68.00 86 ARG A N 1
ATOM 655 C CA . ARG A 1 86 ? 10.896 -8.360 -16.168 1.00 68.00 86 ARG A CA 1
ATOM 656 C C . ARG A 1 86 ? 10.655 -9.164 -14.885 1.00 68.00 86 ARG A C 1
ATOM 658 O O . ARG A 1 86 ? 9.618 -8.984 -14.249 1.00 68.00 86 ARG A O 1
ATOM 665 N N . PRO A 1 87 ? 11.594 -10.024 -14.465 1.00 73.06 87 PRO A N 1
ATOM 666 C CA . PRO A 1 87 ? 11.477 -10.736 -13.201 1.00 73.06 87 PRO A CA 1
ATOM 667 C C . PRO A 1 87 ? 11.688 -9.799 -11.999 1.00 73.06 87 PRO A C 1
ATOM 669 O O . PRO A 1 87 ? 12.374 -8.777 -12.075 1.00 73.06 87 PRO A O 1
ATOM 672 N N . TRP A 1 88 ? 11.116 -10.174 -10.851 1.00 69.75 88 TRP A N 1
ATOM 673 C CA . TRP A 1 88 ? 11.175 -9.411 -9.594 1.00 69.75 88 TRP A CA 1
ATOM 674 C C . TRP A 1 88 ? 12.607 -9.093 -9.132 1.00 69.75 88 TRP A C 1
ATOM 676 O O . TRP A 1 88 ? 12.875 -8.012 -8.608 1.00 69.75 88 TRP A O 1
ATOM 686 N N . SER A 1 89 ? 13.546 -10.017 -9.357 1.00 74.19 89 SER A N 1
ATOM 687 C CA . SER A 1 89 ? 14.972 -9.843 -9.050 1.00 74.19 89 SER A CA 1
ATOM 688 C C . SER A 1 89 ? 15.620 -8.707 -9.836 1.00 74.19 89 SER A C 1
ATOM 690 O O . SER A 1 89 ? 16.466 -7.994 -9.290 1.00 74.19 89 SER A O 1
ATOM 692 N N . ASP A 1 90 ? 15.210 -8.540 -11.092 1.00 72.69 90 ASP A N 1
ATOM 693 C CA . ASP A 1 90 ? 15.756 -7.532 -11.996 1.00 72.69 90 ASP A CA 1
ATOM 694 C C . ASP A 1 90 ? 15.162 -6.170 -11.664 1.00 72.69 90 ASP A C 1
ATOM 696 O O . ASP A 1 90 ? 15.871 -5.173 -11.687 1.00 72.69 90 ASP A O 1
ATOM 700 N N . PHE A 1 91 ? 13.893 -6.126 -11.250 1.00 72.19 91 PHE A N 1
ATOM 701 C CA . PHE A 1 91 ? 13.274 -4.910 -10.725 1.00 72.19 91 PHE A CA 1
ATOM 702 C C . PHE A 1 91 ? 13.988 -4.378 -9.477 1.00 72.19 91 PHE A C 1
ATOM 704 O O . PHE A 1 91 ? 14.265 -3.188 -9.380 1.00 72.19 91 PHE A O 1
ATOM 711 N N . LEU A 1 92 ? 14.327 -5.254 -8.528 1.00 74.06 92 LEU A N 1
ATOM 712 C CA . LEU A 1 92 ? 14.992 -4.858 -7.282 1.00 74.06 92 LEU A CA 1
ATOM 713 C C . LEU A 1 92 ? 16.375 -4.223 -7.508 1.00 74.06 92 LEU A C 1
ATOM 715 O O . LEU A 1 92 ? 16.828 -3.443 -6.670 1.00 74.06 92 LEU A O 1
ATOM 719 N N . GLN A 1 93 ? 17.045 -4.586 -8.602 1.00 76.88 93 GLN A N 1
ATOM 720 C CA . GLN A 1 93 ? 18.379 -4.101 -8.967 1.00 76.88 93 GLN A CA 1
ATOM 721 C C . GLN A 1 93 ? 18.345 -3.005 -10.035 1.00 76.88 93 GLN A C 1
ATOM 723 O O . GLN A 1 93 ? 19.336 -2.302 -10.206 1.00 76.88 93 GLN A O 1
ATOM 728 N N . ALA A 1 94 ? 17.223 -2.845 -10.738 1.00 69.38 94 ALA A N 1
ATOM 729 C CA . ALA A 1 94 ? 17.059 -1.819 -11.750 1.00 69.38 94 ALA A CA 1
ATOM 730 C C . ALA A 1 94 ? 17.081 -0.418 -11.128 1.00 69.38 94 ALA A C 1
ATOM 732 O O . ALA A 1 94 ? 16.514 -0.179 -10.057 1.00 69.38 94 ALA A O 1
ATOM 733 N N . GLU A 1 95 ? 17.711 0.511 -11.841 1.00 70.75 95 GLU A N 1
ATOM 734 C CA . GLU A 1 95 ? 17.509 1.940 -11.636 1.00 70.75 95 GLU A CA 1
ATOM 735 C C . GLU A 1 95 ? 16.135 2.334 -12.178 1.00 70.75 95 GLU A C 1
ATOM 737 O O . GLU A 1 95 ? 15.802 2.054 -13.329 1.00 70.75 95 GLU A O 1
ATOM 742 N N . ILE A 1 96 ? 15.353 2.984 -11.327 1.00 68.81 96 ILE A N 1
ATOM 743 C CA . ILE A 1 96 ? 14.043 3.548 -11.620 1.00 68.81 96 ILE A CA 1
ATOM 744 C C . ILE A 1 96 ? 14.203 5.059 -11.605 1.00 68.81 96 ILE A C 1
ATOM 746 O O . ILE A 1 96 ? 14.692 5.625 -10.623 1.00 68.81 96 ILE A O 1
ATOM 750 N N . GLN A 1 97 ? 13.760 5.724 -12.668 1.00 65.75 97 GLN A N 1
ATOM 751 C CA . GLN A 1 97 ? 13.651 7.178 -12.635 1.00 65.75 97 GLN A CA 1
ATOM 752 C C . GLN A 1 97 ? 12.426 7.585 -11.814 1.00 65.75 97 GLN A C 1
ATOM 754 O O . GLN A 1 97 ? 11.292 7.253 -12.160 1.00 65.75 97 GLN A O 1
ATOM 759 N N . THR A 1 98 ? 12.648 8.324 -10.729 1.00 67.25 98 THR A N 1
ATOM 760 C CA . THR A 1 98 ? 11.587 8.985 -9.964 1.00 67.25 98 THR A CA 1
ATOM 761 C C . THR A 1 98 ? 11.678 10.499 -10.143 1.00 67.25 98 THR A C 1
ATOM 763 O O . THR A 1 98 ? 12.657 11.035 -10.663 1.00 67.25 98 THR A O 1
ATOM 766 N N . PHE A 1 99 ? 10.648 11.221 -9.693 1.00 61.22 99 PHE A N 1
ATOM 767 C CA . PHE A 1 99 ? 10.619 12.689 -9.745 1.00 61.22 99 PHE A CA 1
ATOM 768 C C . PHE A 1 99 ? 11.750 13.361 -8.946 1.00 61.22 99 PHE A C 1
ATOM 770 O O . PHE A 1 99 ? 12.038 14.532 -9.174 1.00 61.22 99 PHE A O 1
ATOM 777 N N . THR A 1 100 ? 12.382 12.643 -8.015 1.00 65.31 100 THR A N 1
ATOM 778 C CA . THR A 1 100 ? 13.447 13.147 -7.135 1.00 65.31 100 THR A CA 1
ATOM 779 C C . THR A 1 100 ? 14.852 12.713 -7.562 1.00 65.31 100 THR A C 1
ATOM 781 O O . THR A 1 100 ? 15.826 13.133 -6.941 1.00 65.31 100 THR A O 1
ATOM 784 N N . GLY A 1 101 ? 14.977 11.905 -8.618 1.00 68.38 101 GLY A N 1
ATOM 785 C CA . GLY A 1 101 ? 16.246 11.382 -9.123 1.00 68.38 101 GLY A CA 1
ATOM 786 C C . GLY A 1 101 ? 16.152 9.902 -9.485 1.00 68.38 101 GLY A C 1
ATOM 787 O O . GLY A 1 101 ? 15.082 9.300 -9.445 1.00 68.38 101 GLY A O 1
ATOM 788 N N . THR A 1 102 ? 17.273 9.290 -9.849 1.00 73.75 102 THR A N 1
ATOM 789 C CA . THR A 1 102 ? 17.303 7.848 -10.112 1.00 73.75 102 THR A CA 1
ATOM 790 C C . THR A 1 102 ? 17.531 7.088 -8.809 1.00 73.75 102 THR A C 1
ATOM 792 O O . THR A 1 102 ? 18.468 7.377 -8.065 1.00 73.75 102 THR A O 1
ATOM 795 N N . VAL A 1 103 ? 16.663 6.124 -8.505 1.00 76.81 103 VAL A N 1
ATOM 796 C CA . VAL A 1 103 ? 16.770 5.273 -7.312 1.00 76.81 103 VAL A CA 1
ATOM 797 C C . VAL A 1 103 ? 16.690 3.806 -7.705 1.00 76.81 103 VAL A C 1
ATOM 799 O O . VAL A 1 103 ? 16.033 3.445 -8.675 1.00 76.81 103 VAL A O 1
ATOM 802 N N . THR A 1 104 ? 17.337 2.927 -6.943 1.00 79.25 104 THR A N 1
ATOM 803 C CA . THR A 1 104 ? 17.181 1.480 -7.159 1.00 79.25 104 THR A CA 1
ATOM 804 C C . THR A 1 104 ? 15.763 1.025 -6.808 1.00 79.25 104 THR A C 1
ATOM 806 O O . THR A 1 104 ? 15.132 1.587 -5.907 1.00 79.25 104 THR A O 1
ATOM 809 N N . GLY A 1 105 ? 15.261 -0.035 -7.449 1.00 71.94 105 GLY A N 1
ATOM 810 C CA . GLY A 1 105 ? 13.926 -0.572 -7.156 1.00 71.94 105 GLY A CA 1
ATOM 811 C C . GLY A 1 105 ? 13.718 -0.995 -5.701 1.00 71.94 105 GLY A C 1
ATOM 812 O O . GLY A 1 105 ? 12.616 -0.869 -5.166 1.00 71.94 105 GLY A O 1
ATOM 813 N N . ARG A 1 106 ? 14.788 -1.399 -5.005 1.00 75.69 106 ARG A N 1
ATOM 814 C CA . ARG A 1 106 ? 14.779 -1.591 -3.544 1.00 75.69 106 ARG A CA 1
ATOM 815 C C . ARG A 1 106 ? 14.531 -0.294 -2.783 1.00 75.69 106 ARG A C 1
ATOM 817 O O . ARG A 1 106 ? 13.656 -0.259 -1.924 1.00 75.69 106 ARG A O 1
ATOM 824 N N . SER A 1 107 ? 15.284 0.762 -3.087 1.00 74.50 107 SER A N 1
ATOM 825 C CA . SER A 1 107 ? 15.096 2.072 -2.457 1.00 74.50 107 SER A CA 1
ATOM 826 C C . SER A 1 107 ? 13.701 2.628 -2.734 1.00 74.50 107 SER A C 1
ATOM 828 O O . SER A 1 107 ? 13.085 3.177 -1.827 1.00 74.50 107 SER A O 1
ATOM 830 N N . PHE A 1 108 ? 13.171 2.414 -3.940 1.00 76.25 108 PHE A N 1
ATOM 831 C CA . PHE A 1 108 ? 11.799 2.776 -4.285 1.00 76.25 108 PHE A CA 1
ATOM 832 C C . PHE A 1 108 ? 10.765 2.017 -3.439 1.00 76.25 108 PHE A C 1
ATOM 834 O O . PHE A 1 108 ? 9.864 2.636 -2.883 1.00 76.25 108 PHE A O 1
ATOM 841 N N . LEU A 1 109 ? 10.906 0.695 -3.280 1.00 75.81 109 LEU A N 1
ATOM 842 C CA . LEU A 1 109 ? 10.027 -0.099 -2.410 1.00 75.81 109 LEU A CA 1
ATOM 843 C C . LEU A 1 109 ? 10.070 0.368 -0.956 1.00 75.81 109 LEU A C 1
ATOM 845 O O . LEU A 1 109 ? 9.038 0.423 -0.294 1.00 75.81 109 LEU A O 1
ATOM 849 N N . ILE A 1 110 ? 11.261 0.703 -0.461 1.00 80.06 110 ILE A N 1
ATOM 850 C CA . ILE A 1 110 ? 11.418 1.228 0.892 1.00 80.06 110 ILE A CA 1
ATOM 851 C C . ILE A 1 110 ? 10.727 2.586 1.004 1.00 80.06 110 ILE A C 1
ATOM 853 O O . ILE A 1 110 ? 9.980 2.772 1.947 1.00 80.06 110 ILE A O 1
ATOM 857 N N . GLN A 1 111 ? 10.895 3.498 0.044 1.00 76.25 111 GLN A N 1
ATOM 858 C CA . GLN A 1 111 ? 10.189 4.787 0.045 1.00 76.25 111 GLN A CA 1
ATOM 859 C C . GLN A 1 111 ? 8.668 4.627 -0.042 1.00 76.25 111 GLN A C 1
ATOM 861 O O . GLN A 1 111 ? 7.939 5.393 0.574 1.00 76.25 111 GLN A O 1
ATOM 866 N N . LEU A 1 112 ? 8.187 3.623 -0.775 1.00 75.25 112 LEU A N 1
ATOM 867 C CA . LEU A 1 112 ? 6.761 3.327 -0.882 1.00 75.25 112 LEU A CA 1
ATOM 868 C C . LEU A 1 112 ? 6.176 2.821 0.447 1.00 75.25 112 LEU A C 1
ATOM 870 O O . LEU A 1 112 ? 5.036 3.133 0.778 1.00 75.25 112 LEU A O 1
ATOM 874 N N . CYS A 1 113 ? 6.937 2.011 1.186 1.00 69.50 113 CYS A N 1
ATOM 875 C CA . CYS A 1 113 ? 6.478 1.365 2.418 1.00 69.50 113 CYS A CA 1
ATOM 876 C C . CYS A 1 113 ? 6.884 2.106 3.701 1.00 69.50 113 CYS A C 1
ATOM 878 O O . CYS A 1 113 ? 6.346 1.803 4.765 1.00 69.50 113 CYS A O 1
ATOM 880 N N . ALA A 1 114 ? 7.847 3.022 3.636 1.00 69.94 114 ALA A N 1
ATOM 881 C CA . ALA A 1 114 ? 8.294 3.789 4.784 1.00 69.94 114 ALA A CA 1
ATOM 882 C C . ALA A 1 114 ? 7.298 4.924 5.065 1.00 69.94 114 ALA A C 1
ATOM 884 O O . ALA A 1 114 ? 6.946 5.667 4.147 1.00 69.94 114 ALA A O 1
ATOM 885 N N . PRO A 1 115 ? 6.851 5.096 6.319 1.00 53.97 115 PRO A N 1
ATOM 886 C CA . PRO A 1 115 ? 6.216 6.339 6.719 1.00 53.97 115 PRO A CA 1
ATOM 887 C C . PRO A 1 115 ? 7.273 7.452 6.640 1.00 53.97 115 PRO A C 1
ATOM 889 O O . PRO A 1 115 ? 8.351 7.310 7.220 1.00 53.97 115 PRO A O 1
ATOM 892 N N . TYR A 1 116 ? 6.991 8.500 5.863 1.00 50.41 116 TYR A N 1
ATOM 893 C CA . TYR A 1 116 ? 7.797 9.726 5.831 1.00 50.41 116 TYR A CA 1
ATOM 894 C C . TYR A 1 116 ? 7.807 10.421 7.195 1.00 50.41 116 TYR A C 1
ATOM 896 O O . TYR A 1 116 ? 6.754 10.389 7.876 1.00 50.41 116 TYR A O 1
#

Sequence (116 aa):
MKYILKEGVMAATKMNSPVLPQNQRTDVHPGAFRVFAGIFAAMMTALFLVFWSDKAAVAMVFISTAYGLMYLGIPLVGAHLAEYNRPWSDFLQAEIQTFTGTVTGRSFLIQLCAPY